Protein AF-A0A7W1N7L3-F1 (afdb_monomer)

Nearest PDB structures (foldseek):
  4isb-assembly1_A  TM=4.969E-01  e=4.561E+00  Mycobacterium tuberculosis H37Rv
  6p1j-assembly1_A  TM=4.345E-01  e=2.502E+00  Eleftheria terrae
  8g0s-assembly1_C  TM=4.461E-01  e=3.734E+00  Cryptococcus neoformans
  1ul3-assembly2_D  TM=3.739E-01  e=6.366E+00  Synechocystis sp.

pLDDT: mean 95.43, std 2.22, range [90.31, 98.5]

Structure (mmCIF, N/CA/C/O backbone):
data_AF-A0A7W1N7L3-F1
#
_entry.id   AF-A0A7W1N7L3-F1
#
loop_
_atom_site.group_PDB
_atom_site.id
_atom_site.type_symbol
_atom_site.label_atom_id
_atom_site.label_alt_id
_atom_site.label_comp_id
_atom_site.label_asym_id
_atom_site.label_entity_id
_atom_site.label_seq_id
_atom_site.pdbx_PDB_ins_code
_atom_site.Cartn_x
_atom_site.Cartn_y
_atom_site.Cartn_z
_atom_site.occupancy
_atom_site.B_iso_or_equiv
_atom_site.auth_seq_id
_atom_site.auth_comp_id
_atom_site.auth_asym_id
_atom_site.auth_atom_id
_atom_site.pdbx_PDB_model_num
ATOM 1 N N . GLY A 1 1 ? -14.507 -0.010 9.221 1.00 92.94 1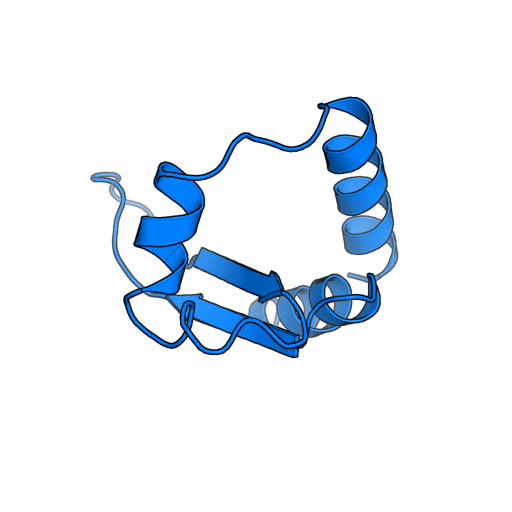 GLY A N 1
ATOM 2 C CA . GLY A 1 1 ? -14.702 -1.064 8.201 1.00 92.94 1 GLY A CA 1
ATOM 3 C C . GLY A 1 1 ? -13.395 -1.784 7.923 1.00 92.94 1 GLY A C 1
ATOM 4 O O . GLY A 1 1 ? -12.361 -1.293 8.360 1.00 92.94 1 GLY A O 1
ATOM 5 N N . VAL A 1 2 ? -13.445 -2.916 7.213 1.00 94.75 2 VAL A N 1
ATOM 6 C CA . VAL A 1 2 ? -12.273 -3.767 6.906 1.00 94.75 2 VAL A CA 1
ATOM 7 C C . VAL A 1 2 ? -11.128 -2.987 6.251 1.00 94.75 2 VAL A C 1
ATOM 9 O O . VAL A 1 2 ? -10.005 -3.029 6.736 1.00 94.75 2 VAL A O 1
ATOM 12 N N . VAL A 1 3 ? -11.446 -2.163 5.250 1.00 96.00 3 VAL A N 1
ATOM 13 C CA . VAL A 1 3 ? -10.484 -1.327 4.515 1.00 96.00 3 VAL A CA 1
ATOM 14 C C . VAL A 1 3 ? -9.706 -0.395 5.442 1.00 96.00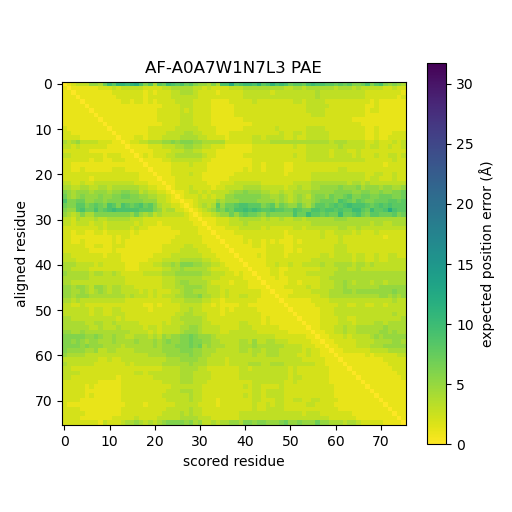 3 VAL A C 1
ATOM 16 O O . VAL A 1 3 ? -8.486 -0.338 5.392 1.00 96.00 3 VAL A O 1
ATOM 19 N N . GLY A 1 4 ? -10.407 0.306 6.335 1.00 97.44 4 GLY A N 1
ATOM 20 C CA . GLY A 1 4 ? -9.765 1.234 7.261 1.00 97.44 4 GLY A CA 1
ATOM 21 C C . GLY A 1 4 ? -8.923 0.546 8.337 1.00 97.44 4 GLY A C 1
ATOM 22 O O . GLY A 1 4 ? -8.085 1.210 8.930 1.00 97.44 4 GLY A O 1
ATOM 23 N N . ARG A 1 5 ? -9.150 -0.741 8.643 1.00 98.12 5 ARG A N 1
ATOM 24 C CA . ARG A 1 5 ? -8.249 -1.498 9.531 1.00 98.12 5 ARG A CA 1
ATOM 25 C C . ARG A 1 5 ? -6.986 -1.919 8.787 1.00 98.12 5 ARG A C 1
ATOM 27 O O . ARG A 1 5 ? -5.903 -1.688 9.306 1.00 98.12 5 ARG A O 1
ATOM 34 N N . ALA A 1 6 ? -7.134 -2.409 7.555 1.00 98.06 6 ALA A N 1
ATOM 35 C CA . ALA A 1 6 ? -6.008 -2.768 6.694 1.00 98.06 6 ALA A CA 1
ATOM 36 C C . ALA A 1 6 ? -5.089 -1.579 6.412 1.00 98.06 6 ALA A C 1
ATOM 38 O O . ALA A 1 6 ? -3.879 -1.695 6.554 1.00 98.06 6 ALA A O 1
ATOM 39 N N . GLU A 1 7 ? -5.666 -0.416 6.112 1.00 98.06 7 GLU A N 1
ATOM 40 C CA . GLU A 1 7 ? -4.934 0.842 5.949 1.00 98.06 7 GLU A CA 1
ATOM 41 C C . GLU A 1 7 ? -4.037 1.148 7.163 1.00 98.06 7 GLU A C 1
ATOM 43 O O . GLU A 1 7 ? -2.828 1.314 7.006 1.00 98.06 7 GLU A O 1
ATOM 48 N N . ARG A 1 8 ? -4.596 1.119 8.381 1.00 98.19 8 ARG A N 1
ATOM 49 C CA . ARG A 1 8 ? -3.832 1.372 9.614 1.00 98.19 8 ARG A CA 1
ATOM 50 C C . ARG A 1 8 ? -2.792 0.296 9.914 1.00 98.19 8 ARG A C 1
ATOM 52 O O . 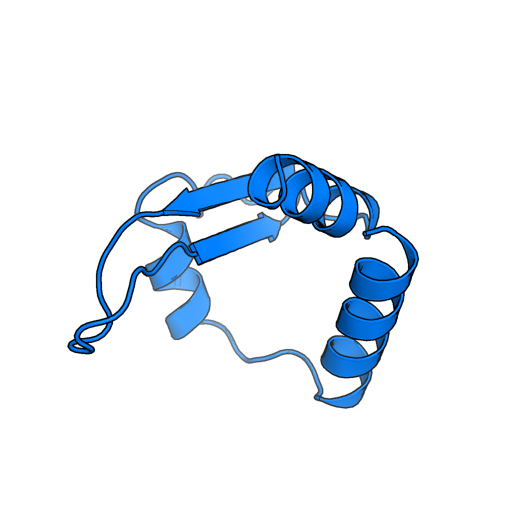ARG A 1 8 ? -1.702 0.633 10.367 1.00 98.19 8 ARG A O 1
ATOM 59 N N . ALA A 1 9 ? -3.115 -0.973 9.670 1.00 98.50 9 ALA A N 1
ATOM 60 C CA . ALA A 1 9 ? -2.189 -2.086 9.867 1.00 98.50 9 ALA A CA 1
ATOM 61 C C . ALA A 1 9 ? -0.961 -1.969 8.945 1.00 98.50 9 ALA A C 1
ATOM 63 O O . ALA A 1 9 ? 0.167 -2.144 9.399 1.00 98.50 9 ALA A O 1
ATOM 64 N N . ILE A 1 10 ? -1.164 -1.593 7.677 1.00 98.19 10 ILE A N 1
ATOM 65 C CA . ILE A 1 10 ? -0.077 -1.339 6.720 1.00 98.19 10 ILE A CA 1
ATOM 66 C C . ILE A 1 10 ? 0.746 -0.116 7.145 1.00 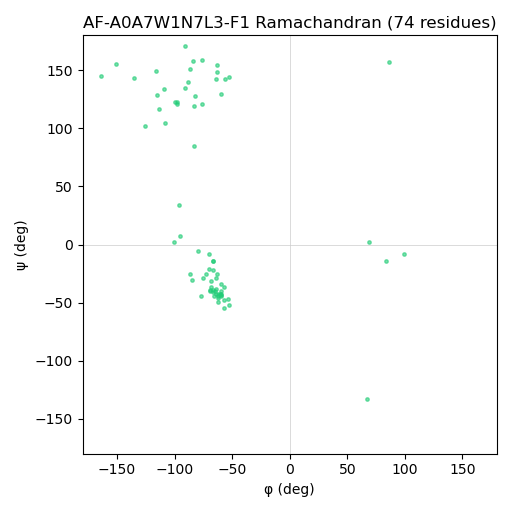98.19 10 ILE A C 1
ATOM 68 O O . ILE A 1 10 ? 1.974 -0.170 7.147 1.00 98.19 10 ILE A O 1
ATOM 72 N N . LEU A 1 11 ? 0.094 0.979 7.551 1.00 97.81 11 LEU A N 1
ATOM 73 C CA . LEU A 1 11 ? 0.786 2.191 8.004 1.00 97.81 11 LEU A CA 1
ATOM 74 C C . LEU A 1 11 ? 1.689 1.923 9.225 1.00 97.81 11 LEU A C 1
ATOM 76 O O . LEU A 1 11 ? 2.769 2.503 9.341 1.00 97.81 11 LEU A O 1
ATOM 80 N N . ALA A 1 12 ? 1.283 1.003 10.106 1.00 97.56 12 ALA A N 1
ATOM 81 C CA . ALA A 1 12 ? 2.031 0.606 11.299 1.00 97.56 12 ALA A CA 1
ATOM 82 C C . ALA A 1 12 ? 3.313 -0.204 11.014 1.00 97.56 12 ALA A C 1
ATOM 84 O O . ALA A 1 12 ? 4.103 -0.430 11.934 1.00 97.56 12 ALA A O 1
ATOM 85 N N . LEU A 1 13 ? 3.569 -0.625 9.767 1.00 96.38 13 LEU A N 1
ATOM 86 C CA . LEU A 1 13 ? 4.825 -1.293 9.407 1.00 96.38 13 LEU A CA 1
ATOM 87 C C . LEU A 1 13 ? 6.055 -0.387 9.584 1.00 96.38 13 LEU A C 1
ATOM 89 O O . LEU A 1 13 ? 7.144 -0.902 9.855 1.00 96.38 13 LEU A O 1
ATOM 93 N N . GLY A 1 14 ? 5.865 0.935 9.510 1.00 94.12 14 GLY A N 1
ATOM 94 C CA . GLY A 1 14 ? 6.939 1.928 9.508 1.00 94.12 14 GLY A CA 1
ATOM 95 C C . GLY A 1 14 ? 7.490 2.173 8.101 1.00 94.12 14 GLY A C 1
ATOM 96 O O . GLY A 1 14 ? 7.308 1.364 7.199 1.00 94.12 14 GLY A O 1
ATOM 97 N N . GLY A 1 15 ? 8.106 3.338 7.877 1.00 95.62 15 GLY A N 1
ATOM 98 C CA . GLY A 1 15 ? 8.616 3.721 6.550 1.00 95.62 15 GLY A CA 1
ATOM 99 C C . GLY A 1 15 ? 7.535 4.012 5.497 1.00 95.62 15 GLY A C 1
ATOM 100 O O . GLY A 1 15 ? 7.870 4.346 4.365 1.00 95.62 15 GLY A O 1
ATOM 101 N N . VAL A 1 16 ? 6.249 3.949 5.858 1.00 96.69 16 VAL A N 1
ATOM 102 C CA . VAL A 1 16 ? 5.108 4.286 4.995 1.00 96.69 16 VAL A CA 1
ATOM 103 C C . VAL A 1 16 ? 4.645 5.708 5.301 1.00 96.69 16 VAL A C 1
ATOM 105 O O . VAL A 1 16 ? 4.301 6.030 6.434 1.00 96.69 16 VAL A O 1
ATOM 108 N N . GLY A 1 17 ? 4.620 6.577 4.290 1.00 96.19 17 GLY A N 1
ATOM 109 C CA . GLY A 1 17 ? 4.141 7.953 4.442 1.00 96.19 17 GLY A CA 1
ATOM 110 C C . GLY A 1 17 ? 2.625 8.095 4.292 1.00 96.19 17 GLY A C 1
ATOM 111 O O . GLY A 1 17 ? 2.029 9.012 4.855 1.00 96.19 17 GLY A O 1
ATOM 112 N N . ARG A 1 18 ? 1.998 7.236 3.481 1.00 96.12 18 ARG A N 1
ATOM 113 C CA . ARG A 1 18 ? 0.543 7.162 3.276 1.00 96.12 18 ARG A CA 1
ATOM 114 C C . ARG A 1 18 ? 0.187 5.837 2.612 1.00 96.12 18 ARG A C 1
ATOM 116 O O . ARG A 1 18 ? 0.919 5.398 1.734 1.00 96.12 18 ARG A O 1
ATOM 123 N N . VAL A 1 19 ? -0.961 5.261 2.948 1.00 97.19 19 VAL A N 1
ATOM 124 C CA . VAL A 1 19 ? -1.556 4.162 2.176 1.00 97.19 19 VAL A CA 1
ATOM 125 C C . VAL A 1 19 ? -2.622 4.740 1.252 1.00 97.19 19 VAL A C 1
ATOM 127 O O . VAL A 1 19 ? -3.553 5.412 1.697 1.00 97.19 19 VAL A O 1
ATOM 130 N N . HIS A 1 20 ? -2.459 4.532 -0.049 1.00 96.62 20 HIS A N 1
ATOM 131 C CA . HIS A 1 20 ? -3.406 4.992 -1.055 1.00 96.62 20 HIS A CA 1
ATOM 132 C C . HIS A 1 20 ? -4.441 3.904 -1.328 1.00 96.62 20 HIS A C 1
ATOM 134 O O . HIS A 1 20 ? -4.087 2.739 -1.490 1.00 96.62 20 HIS A O 1
ATOM 140 N N . LEU A 1 21 ? -5.714 4.299 -1.389 1.00 95.81 21 LEU A N 1
ATOM 141 C CA . LEU A 1 21 ? -6.800 3.428 -1.816 1.00 95.81 21 LEU A CA 1
ATOM 142 C C . LEU A 1 21 ? -7.140 3.715 -3.272 1.00 95.81 21 LEU A C 1
ATOM 144 O O . LEU A 1 21 ? -7.537 4.834 -3.602 1.00 95.81 21 LEU A O 1
ATOM 148 N N . TYR A 1 22 ? -7.054 2.690 -4.111 1.00 95.31 22 TYR A N 1
ATOM 149 C CA . TYR A 1 22 ? -7.486 2.761 -5.498 1.00 95.31 22 TYR A CA 1
ATOM 150 C C . TYR A 1 22 ? -8.645 1.818 -5.774 1.00 95.31 22 TYR A C 1
ATOM 152 O O . TYR A 1 22 ? -8.767 0.745 -5.180 1.00 95.31 22 TYR A O 1
ATOM 160 N N . ARG A 1 23 ? -9.489 2.232 -6.719 1.00 93.31 23 ARG A N 1
ATOM 161 C CA . ARG A 1 23 ? -10.607 1.443 -7.221 1.00 93.31 23 ARG A CA 1
ATOM 162 C C . ARG A 1 23 ? -10.505 1.334 -8.738 1.00 93.31 23 ARG A C 1
ATOM 164 O O . ARG A 1 23 ? -10.888 2.256 -9.452 1.00 93.31 23 ARG A O 1
ATOM 171 N N . TRP A 1 24 ? -10.043 0.183 -9.197 1.00 92.31 24 TRP A N 1
ATOM 172 C CA . TRP A 1 24 ? -10.140 -0.287 -10.576 1.00 92.31 24 TRP A CA 1
ATOM 173 C C . TRP A 1 24 ? -10.186 -1.818 -10.561 1.00 92.31 24 TRP A C 1
ATOM 175 O O . TRP A 1 24 ? -9.738 -2.438 -9.594 1.00 92.31 24 TRP A O 1
ATOM 185 N N . GLY A 1 25 ? -10.762 -2.413 -11.604 1.00 92.94 25 GLY A N 1
ATOM 186 C CA . GLY A 1 25 ? -10.803 -3.868 -11.766 1.00 92.94 25 GLY A CA 1
ATOM 187 C C . GLY A 1 25 ? -9.520 -4.405 -12.395 1.00 92.94 25 GLY A C 1
ATOM 188 O O . GLY A 1 25 ? -8.824 -3.673 -13.093 1.00 92.94 25 GLY A O 1
ATOM 189 N N . ASP A 1 26 ? -9.243 -5.685 -12.177 1.00 91.75 26 ASP A N 1
ATOM 190 C CA . ASP A 1 26 ? -8.198 -6.444 -12.879 1.00 91.75 26 ASP A CA 1
ATOM 191 C C . ASP A 1 26 ? -8.746 -7.227 -14.094 1.00 91.75 26 ASP A C 1
ATOM 193 O O . ASP A 1 26 ? -8.035 -8.018 -14.706 1.00 91.75 26 ASP A O 1
ATOM 197 N N . GLY A 1 27 ? -10.023 -7.014 -14.442 1.00 93.31 27 GLY A N 1
ATOM 198 C CA . GLY A 1 27 ? -10.752 -7.776 -15.461 1.00 93.31 27 GLY A CA 1
ATOM 199 C C . GLY A 1 27 ? -11.656 -8.878 -14.893 1.00 93.31 27 GLY A C 1
ATOM 200 O O . GLY A 1 27 ? -12.458 -9.443 -15.636 1.00 93.31 27 GLY A O 1
ATOM 201 N N . GLY A 1 28 ? -11.586 -9.154 -13.588 1.00 90.69 28 GLY A N 1
ATOM 202 C CA . GLY A 1 28 ? -12.486 -10.053 -12.875 1.00 90.69 28 GLY A CA 1
ATOM 203 C C . GLY A 1 28 ? -13.871 -9.458 -12.593 1.00 90.69 28 GLY A C 1
ATOM 204 O O . GLY A 1 28 ? -14.076 -8.246 -12.559 1.00 90.69 28 GLY A O 1
ATOM 205 N N . ALA A 1 29 ? -14.850 -10.336 -12.348 1.00 92.50 29 ALA A N 1
ATOM 206 C CA . ALA A 1 29 ? -16.222 -9.939 -12.007 1.00 92.50 29 ALA A CA 1
ATOM 207 C C . ALA A 1 29 ? -16.404 -9.520 -10.534 1.00 92.50 29 ALA A C 1
ATOM 209 O O . ALA A 1 29 ? -17.500 -9.120 -10.137 1.00 92.50 29 ALA A O 1
ATOM 210 N N . HIS A 1 30 ? -15.369 -9.659 -9.702 1.00 91.88 30 HIS A N 1
ATOM 211 C CA . HIS A 1 30 ? -15.457 -9.387 -8.272 1.00 91.88 30 HIS A CA 1
ATOM 212 C C . HIS A 1 30 ? -15.090 -7.938 -7.928 1.00 91.88 30 HIS A C 1
ATOM 214 O O . HIS A 1 30 ? -14.694 -7.139 -8.771 1.00 91.88 30 HIS A O 1
ATOM 220 N N . PHE A 1 31 ? -15.322 -7.552 -6.674 1.00 92.12 31 PHE A N 1
ATOM 221 C CA . PHE A 1 31 ? -15.048 -6.199 -6.203 1.00 92.12 31 PHE A CA 1
ATOM 222 C C . PHE A 1 31 ? -13.569 -6.051 -5.824 1.00 92.12 31 PHE A C 1
ATOM 224 O O . PHE A 1 31 ? -13.113 -6.709 -4.891 1.00 92.12 31 PHE A O 1
ATOM 231 N N . HIS A 1 32 ? -12.853 -5.148 -6.502 1.00 94.00 32 HIS A N 1
ATOM 232 C CA . HIS A 1 32 ? -11.436 -4.869 -6.252 1.00 94.00 32 HIS A CA 1
ATOM 233 C C . HIS A 1 32 ? -11.232 -3.499 -5.615 1.00 94.00 32 HIS A C 1
ATOM 235 O O . HIS A 1 32 ? -11.763 -2.480 -6.071 1.00 94.00 32 HIS A O 1
ATOM 241 N N . VAL A 1 33 ? -10.397 -3.483 -4.582 1.00 95.19 33 VAL A N 1
ATOM 242 C CA . VAL A 1 33 ? -9.756 -2.284 -4.050 1.00 95.19 33 VAL A CA 1
ATOM 243 C C . VAL A 1 33 ? -8.293 -2.600 -3.801 1.00 95.19 33 VAL A C 1
ATOM 245 O O . VAL A 1 33 ? -7.960 -3.699 -3.364 1.00 95.19 33 VAL A O 1
ATOM 248 N N . TRP A 1 34 ? -7.436 -1.621 -4.048 1.00 95.50 34 TRP A N 1
ATOM 249 C CA . TRP A 1 34 ? -5.993 -1.753 -3.889 1.00 95.50 34 TRP A CA 1
ATOM 250 C C . TRP A 1 34 ? -5.540 -0.811 -2.785 1.00 95.50 34 TRP A C 1
ATOM 252 O O . TRP A 1 34 ? -5.883 0.372 -2.806 1.00 95.50 34 TRP A O 1
ATOM 262 N N . LEU A 1 35 ? -4.798 -1.339 -1.815 1.00 96.75 35 LEU A N 1
ATOM 263 C CA . LEU A 1 35 ? -4.157 -0.570 -0.753 1.00 96.75 35 LEU A CA 1
ATOM 264 C C . LEU A 1 35 ? -2.661 -0.572 -1.035 1.00 96.75 35 LEU A C 1
ATOM 266 O O . LEU A 1 35 ? -2.006 -1.587 -0.820 1.00 96.75 35 LEU A O 1
ATOM 270 N N . ILE A 1 36 ? -2.133 0.545 -1.530 1.00 96.25 36 ILE A N 1
ATOM 271 C CA . ILE A 1 36 ? -0.729 0.627 -1.944 1.00 96.25 36 ILE A CA 1
ATOM 272 C C . ILE A 1 36 ? 0.011 1.592 -1.003 1.00 96.25 36 ILE A C 1
ATOM 274 O O . ILE A 1 36 ? -0.352 2.775 -0.935 1.00 96.25 36 ILE A O 1
ATOM 278 N N . PRO A 1 37 ? 1.003 1.118 -0.225 1.00 96.06 37 PRO A N 1
ATOM 279 C CA . PRO A 1 37 ? 1.782 1.964 0.671 1.00 96.06 37 PRO A CA 1
ATOM 280 C C . PRO A 1 37 ? 2.803 2.794 -0.111 1.00 96.06 37 PRO A C 1
ATOM 282 O O . PRO A 1 37 ? 3.697 2.262 -0.759 1.00 96.06 37 PRO A O 1
ATOM 285 N N . ARG A 1 38 ? 2.712 4.120 -0.006 1.00 96.44 38 ARG A N 1
ATOM 286 C CA . ARG A 1 38 ? 3.730 5.037 -0.522 1.00 96.44 38 ARG A CA 1
ATOM 287 C C . ARG A 1 38 ? 4.878 5.153 0.486 1.00 96.44 38 ARG A C 1
ATOM 289 O O . ARG A 1 38 ? 4.606 5.514 1.642 1.00 96.44 38 ARG A O 1
ATOM 296 N N . PRO A 1 39 ? 6.142 4.950 0.073 1.00 95.50 39 PRO A N 1
ATOM 297 C CA . PRO A 1 39 ? 7.290 5.147 0.950 1.00 95.50 39 PRO A CA 1
ATOM 298 C C . PRO A 1 39 ? 7.339 6.559 1.549 1.00 95.50 39 PRO A C 1
ATOM 300 O O . PRO A 1 39 ? 6.998 7.561 0.907 1.00 95.50 39 PRO A O 1
ATOM 303 N N . LEU A 1 40 ? 7.754 6.651 2.810 1.00 97.12 40 LEU A N 1
ATOM 304 C CA . LEU A 1 40 ? 7.948 7.915 3.508 1.00 97.12 40 LEU A CA 1
ATOM 305 C C . LEU A 1 40 ? 8.996 8.755 2.763 1.00 97.12 40 LEU A C 1
ATOM 307 O O . LEU A 1 40 ? 10.073 8.276 2.435 1.00 97.12 40 LEU A O 1
ATOM 311 N N . GLY A 1 41 ? 8.666 10.015 2.475 1.00 96.38 41 GLY A N 1
ATOM 312 C CA . GLY A 1 41 ? 9.546 10.929 1.735 1.00 96.38 41 GLY A CA 1
ATOM 313 C C . GLY A 1 41 ? 9.500 10.811 0.205 1.00 96.38 41 GLY A C 1
ATOM 314 O O . GLY A 1 41 ? 9.915 11.749 -0.466 1.00 96.38 41 GLY A O 1
ATOM 315 N N . MET A 1 42 ? 8.922 9.750 -0.372 1.00 95.62 42 MET A N 1
ATOM 316 C CA . MET A 1 42 ? 8.816 9.599 -1.832 1.00 95.62 42 MET A CA 1
ATOM 317 C C . MET A 1 42 ? 7.598 10.363 -2.370 1.00 95.62 42 MET A C 1
ATOM 319 O O . MET A 1 42 ? 6.496 9.818 -2.469 1.00 95.62 42 MET A O 1
ATOM 323 N N . LEU A 1 43 ? 7.755 11.660 -2.639 1.00 94.44 43 LEU A N 1
ATOM 324 C CA . LEU A 1 43 ? 6.661 12.513 -3.127 1.00 94.44 43 LEU A CA 1
ATOM 325 C C . LEU A 1 43 ? 6.326 12.265 -4.604 1.00 94.44 43 LEU A C 1
ATOM 327 O O . LEU A 1 43 ? 5.158 12.375 -4.974 1.00 94.44 43 LEU A O 1
ATOM 331 N N . ASP A 1 44 ? 7.299 11.838 -5.409 1.00 95.25 44 ASP A N 1
ATOM 332 C CA . ASP A 1 44 ? 7.109 11.531 -6.836 1.00 95.25 44 ASP A CA 1
ATOM 333 C C . ASP A 1 44 ? 6.196 10.319 -7.076 1.00 95.25 44 ASP A C 1
ATOM 335 O O . ASP A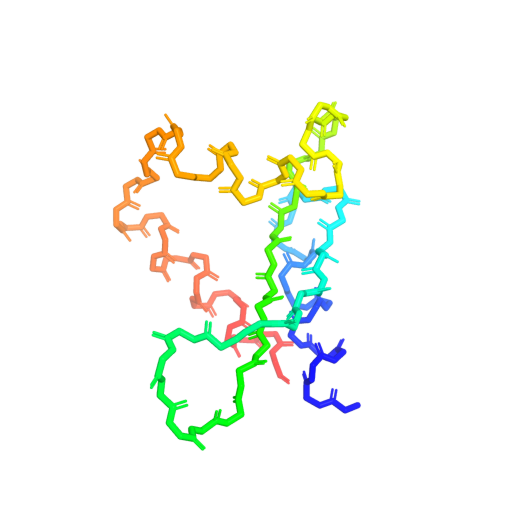 1 44 ? 5.688 10.124 -8.176 1.00 95.25 44 ASP A O 1
ATOM 339 N N . ALA A 1 45 ? 5.928 9.530 -6.031 1.00 95.62 45 ALA A N 1
ATOM 340 C CA . ALA A 1 45 ? 4.960 8.437 -6.024 1.00 95.62 45 ALA A CA 1
ATOM 341 C C . ALA A 1 45 ? 3.593 8.869 -5.461 1.00 95.62 45 ALA A C 1
ATOM 343 O O . ALA A 1 45 ? 2.911 8.105 -4.783 1.00 95.62 45 ALA A O 1
ATOM 344 N N . THR A 1 46 ? 3.180 10.117 -5.684 1.00 93.06 46 THR A N 1
ATOM 345 C CA . THR A 1 46 ? 1.861 10.606 -5.257 1.00 93.06 46 THR A CA 1
ATOM 346 C C . THR A 1 46 ? 0.799 10.345 -6.326 1.00 93.06 46 THR A C 1
ATOM 348 O O . THR A 1 46 ? 1.016 10.551 -7.518 1.00 93.06 46 THR A O 1
ATOM 351 N N . GLY A 1 47 ? -0.399 9.937 -5.899 1.00 92.38 47 GLY A N 1
ATOM 352 C CA . GLY A 1 47 ? -1.546 9.791 -6.796 1.00 92.38 47 GLY A CA 1
ATOM 353 C C . GLY A 1 47 ? -1.342 8.656 -7.799 1.00 92.38 47 GLY A C 1
ATOM 354 O O . GLY A 1 47 ? -0.948 7.563 -7.409 1.00 92.38 47 GLY A O 1
ATOM 355 N N . MET A 1 48 ? -1.618 8.892 -9.082 1.00 91.81 48 MET A N 1
ATOM 356 C CA . MET A 1 48 ? -1.482 7.859 -10.122 1.00 91.81 48 MET A CA 1
ATOM 357 C C . MET A 1 48 ? -0.037 7.417 -10.381 1.00 91.81 48 MET A C 1
ATOM 359 O O . MET A 1 48 ? 0.165 6.385 -11.007 1.00 91.81 48 MET A O 1
ATOM 363 N N . MET A 1 49 ? 0.962 8.160 -9.897 1.00 95.81 49 MET A N 1
ATOM 364 C CA . MET A 1 49 ? 2.361 7.773 -10.077 1.00 95.81 49 MET A CA 1
ATOM 365 C C . MET A 1 49 ? 2.761 6.578 -9.209 1.00 95.81 49 MET A C 1
ATOM 367 O O . MET A 1 49 ? 3.674 5.853 -9.579 1.00 95.81 49 MET A O 1
ATOM 371 N N . LEU A 1 50 ? 2.087 6.343 -8.076 1.00 96.44 50 LEU A N 1
ATOM 372 C CA . LEU A 1 50 ? 2.414 5.233 -7.176 1.00 96.44 50 LEU A CA 1
ATOM 373 C C . LEU A 1 50 ? 2.362 3.850 -7.854 1.00 96.44 50 LEU A C 1
ATOM 375 O O . LEU A 1 50 ? 3.373 3.161 -7.795 1.00 96.44 50 LEU A O 1
ATOM 379 N N . PRO A 1 51 ? 1.255 3.437 -8.508 1.00 95.00 51 PRO A N 1
ATOM 380 C CA . PRO A 1 51 ? 1.213 2.144 -9.195 1.00 95.00 51 PRO A CA 1
ATOM 381 C C . PRO A 1 51 ? 2.207 2.049 -10.363 1.00 95.00 51 PRO A C 1
ATOM 383 O O . PRO A 1 51 ? 2.700 0.970 -10.648 1.00 95.00 51 PRO A O 1
ATOM 386 N N . LEU A 1 52 ? 2.549 3.165 -11.019 1.00 95.00 52 LEU A N 1
ATOM 387 C CA . LEU A 1 52 ? 3.559 3.157 -12.086 1.00 95.00 52 LEU A CA 1
ATOM 388 C C . LEU A 1 52 ? 4.967 2.902 -11.540 1.00 95.00 52 LEU A C 1
ATOM 390 O O . LEU A 1 52 ? 5.753 2.194 -12.158 1.00 95.00 52 LEU A O 1
ATOM 394 N N . TRP A 1 53 ? 5.293 3.484 -10.385 1.00 95.06 53 TRP A N 1
ATOM 395 C CA . TRP A 1 53 ? 6.556 3.200 -9.710 1.00 95.06 53 TRP A CA 1
ATOM 396 C C . TRP A 1 53 ? 6.610 1.778 -9.160 1.00 95.06 53 TRP A C 1
ATOM 398 O O . TRP A 1 53 ? 7.678 1.183 -9.193 1.00 95.06 53 TRP A O 1
ATOM 408 N N . GLU A 1 54 ? 5.497 1.240 -8.663 1.00 92.75 54 GLU A N 1
ATOM 409 C CA . GLU A 1 54 ? 5.433 -0.140 -8.171 1.00 92.75 54 GLU A CA 1
ATOM 410 C C . GLU A 1 54 ? 5.761 -1.159 -9.270 1.00 92.75 54 GLU A C 1
ATOM 412 O O . GLU A 1 54 ? 6.587 -2.032 -9.034 1.00 92.75 54 GLU A O 1
ATOM 417 N N . ASP A 1 55 ? 5.247 -0.963 -10.486 1.00 93.06 55 ASP A N 1
ATOM 418 C CA . ASP A 1 55 ? 5.572 -1.802 -11.651 1.00 93.06 55 ASP A CA 1
ATOM 419 C C . ASP A 1 55 ? 7.033 -1.643 -12.126 1.00 93.06 55 ASP A C 1
ATOM 421 O O . ASP A 1 55 ? 7.649 -2.578 -12.636 1.00 93.06 55 ASP A O 1
ATOM 425 N N . ALA A 1 56 ? 7.618 -0.452 -11.956 1.00 94.12 56 ALA A N 1
ATOM 426 C CA . ALA A 1 56 ? 8.968 -0.147 -12.433 1.00 94.12 56 ALA A CA 1
ATOM 427 C C . ALA A 1 56 ? 10.089 -0.533 -11.451 1.00 94.12 56 ALA A C 1
ATOM 429 O O . ALA A 1 56 ? 11.245 -0.688 -11.860 1.00 94.12 56 ALA A O 1
ATOM 430 N N . LEU A 1 57 ? 9.791 -0.604 -10.153 1.00 90.69 57 LEU A N 1
ATOM 431 C CA . LEU A 1 57 ? 10.776 -0.872 -9.111 1.00 90.69 57 LEU A CA 1
ATOM 432 C C . LEU A 1 57 ? 10.974 -2.381 -8.907 1.00 90.69 57 LEU A C 1
ATOM 434 O O . LEU A 1 57 ? 10.055 -3.171 -9.106 1.00 90.69 57 LEU A O 1
ATOM 438 N N . PRO A 1 58 ? 12.174 -2.812 -8.484 1.00 93.19 58 PRO A N 1
ATOM 439 C CA . PRO A 1 58 ? 12.380 -4.204 -8.121 1.00 93.19 58 PRO A CA 1
ATOM 440 C C . PRO A 1 58 ? 11.529 -4.567 -6.902 1.00 93.19 58 PRO A C 1
ATOM 442 O O . PRO A 1 58 ? 11.413 -3.786 -5.953 1.00 93.19 58 PRO A O 1
ATOM 445 N N . ASN A 1 59 ? 11.002 -5.791 -6.903 1.00 90.31 59 ASN A N 1
ATOM 446 C CA . ASN A 1 59 ? 10.341 -6.344 -5.731 1.00 90.31 59 ASN A CA 1
ATOM 447 C C . ASN A 1 59 ? 11.312 -6.486 -4.554 1.00 90.31 59 ASN A C 1
ATOM 449 O O . ASN A 1 59 ? 12.505 -6.756 -4.725 1.00 90.31 59 ASN A O 1
ATOM 453 N N . LEU A 1 60 ? 10.767 -6.341 -3.345 1.00 90.56 60 LEU A N 1
ATOM 454 C CA . LEU A 1 60 ? 11.447 -6.780 -2.130 1.00 90.56 60 LEU A CA 1
ATOM 455 C C . LEU A 1 60 ? 11.639 -8.306 -2.157 1.00 90.56 60 LEU A C 1
ATOM 457 O O . LEU A 1 60 ? 10.847 -9.002 -2.794 1.00 90.56 60 LEU A O 1
ATOM 461 N N . PRO A 1 61 ? 12.647 -8.839 -1.446 1.00 96.81 61 PRO A N 1
ATOM 462 C CA . PRO A 1 61 ? 12.773 -10.276 -1.234 1.00 96.81 61 PRO A CA 1
ATOM 463 C C . PRO A 1 61 ? 1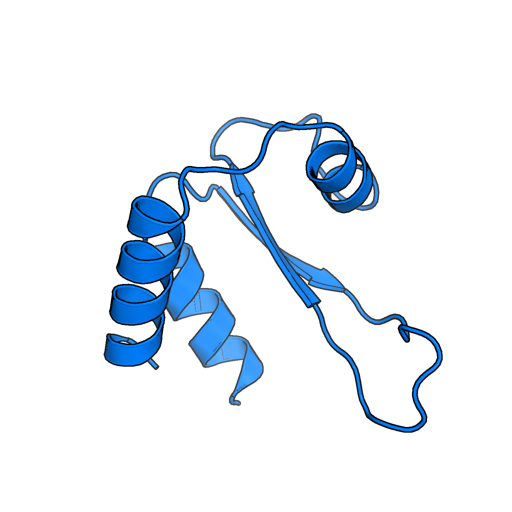1.488 -10.890 -0.661 1.00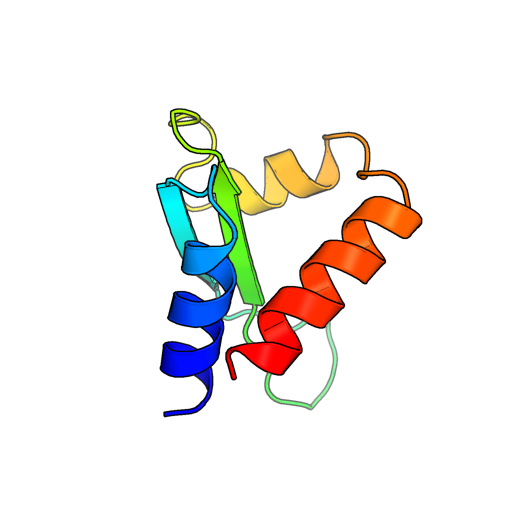 96.81 61 PRO A C 1
ATOM 465 O O . PRO A 1 61 ? 10.830 -10.291 0.193 1.00 96.81 61 PRO A O 1
ATOM 468 N N . ASP A 1 62 ? 11.162 -12.113 -1.082 1.00 96.75 62 ASP A N 1
ATOM 469 C CA . ASP A 1 62 ? 9.930 -12.803 -0.669 1.00 96.75 62 ASP A CA 1
ATOM 470 C C . ASP A 1 62 ? 9.816 -12.958 0.857 1.00 96.75 62 ASP A C 1
ATOM 472 O O . ASP A 1 62 ? 8.728 -12.806 1.417 1.00 96.75 62 ASP A O 1
ATOM 476 N N . ASP A 1 63 ? 10.936 -13.193 1.547 1.00 98.12 63 ASP A N 1
ATOM 477 C CA . ASP A 1 63 ? 10.974 -13.314 3.009 1.00 98.12 63 ASP A CA 1
ATOM 478 C C . ASP A 1 63 ? 10.573 -12.003 3.706 1.00 98.12 63 ASP A C 1
ATOM 480 O O . ASP A 1 63 ? 9.833 -12.017 4.696 1.00 98.12 63 ASP A O 1
ATOM 484 N N . ASP A 1 64 ? 10.995 -10.859 3.160 1.00 96.56 64 ASP A N 1
ATOM 485 C CA . ASP A 1 64 ? 10.631 -9.541 3.683 1.00 96.56 64 ASP A CA 1
ATOM 486 C C . ASP A 1 64 ? 9.140 -9.255 3.448 1.00 96.56 64 ASP A C 1
ATOM 488 O O . ASP A 1 64 ? 8.447 -8.747 4.338 1.00 96.56 64 ASP A O 1
ATOM 492 N N . LEU A 1 65 ? 8.616 -9.638 2.277 1.00 95.06 65 LEU A N 1
ATOM 493 C CA . LEU A 1 65 ? 7.190 -9.540 1.959 1.00 95.06 65 LEU A CA 1
ATOM 494 C C . LEU A 1 65 ? 6.342 -10.417 2.894 1.00 95.06 65 LEU A C 1
ATOM 496 O O . LEU A 1 65 ? 5.335 -9.952 3.437 1.00 95.06 65 LEU A O 1
ATOM 500 N N . ALA A 1 66 ? 6.763 -11.657 3.147 1.00 97.62 66 ALA A N 1
ATOM 501 C CA . ALA A 1 66 ? 6.079 -12.578 4.052 1.00 97.62 66 ALA A CA 1
ATOM 502 C C . ALA A 1 66 ? 6.094 -12.080 5.510 1.00 97.62 66 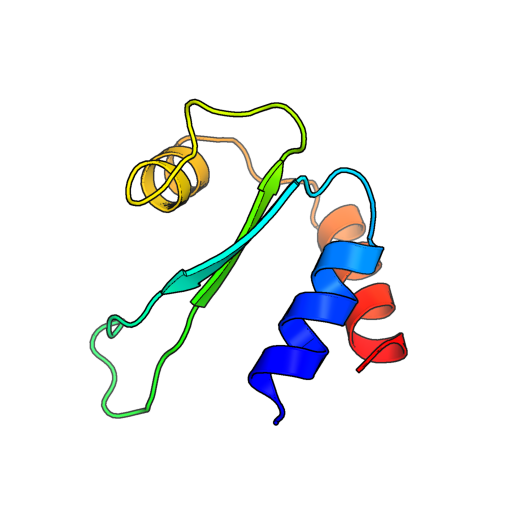ALA A C 1
ATOM 504 O O . ALA A 1 66 ? 5.077 -12.153 6.218 1.00 97.62 66 ALA A O 1
ATOM 505 N N . ALA A 1 67 ? 7.217 -11.515 5.960 1.00 97.88 67 ALA A N 1
ATOM 506 C CA . ALA A 1 67 ? 7.333 -10.909 7.283 1.00 97.88 67 ALA A CA 1
ATOM 507 C C . ALA A 1 67 ? 6.405 -9.691 7.435 1.00 97.88 67 ALA A C 1
ATOM 509 O O . ALA A 1 67 ? 5.715 -9.551 8.452 1.00 97.88 67 ALA A O 1
ATOM 510 N N . ALA A 1 68 ? 6.333 -8.829 6.416 1.00 96.62 68 ALA A N 1
ATOM 511 C CA . ALA A 1 68 ? 5.416 -7.693 6.396 1.00 96.62 68 ALA A CA 1
ATOM 512 C C . ALA A 1 68 ? 3.948 -8.150 6.432 1.00 96.62 68 ALA A C 1
ATOM 514 O O . ALA A 1 68 ? 3.171 -7.651 7.251 1.00 96.62 68 ALA A O 1
ATOM 515 N N . ALA A 1 69 ? 3.576 -9.146 5.621 1.0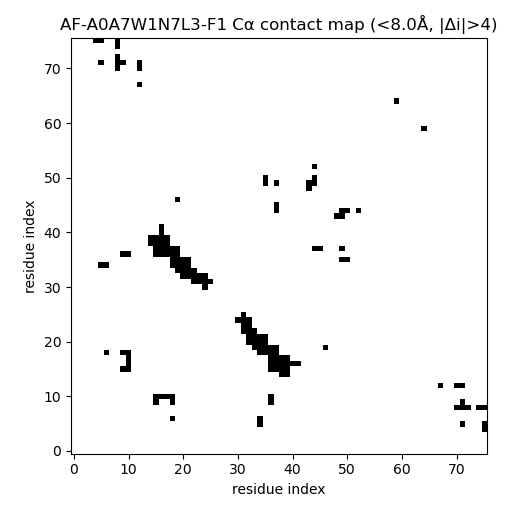0 97.44 69 ALA A N 1
ATOM 516 C CA . ALA A 1 69 ? 2.226 -9.706 5.591 1.00 97.44 69 ALA A CA 1
ATOM 517 C C . ALA A 1 69 ? 1.805 -10.283 6.953 1.00 97.44 69 ALA A C 1
ATOM 519 O O . ALA A 1 69 ? 0.700 -10.012 7.423 1.00 97.44 69 ALA A O 1
ATOM 520 N N . THR A 1 70 ? 2.705 -11.002 7.632 1.00 98.44 70 THR A N 1
ATOM 521 C CA . THR A 1 70 ? 2.465 -11.535 8.985 1.00 98.44 70 THR A CA 1
ATOM 522 C C . THR A 1 70 ? 2.177 -10.415 9.987 1.00 98.44 70 THR A C 1
ATOM 524 O O . THR A 1 70 ? 1.235 -10.508 10.776 1.00 98.44 70 THR A O 1
ATOM 527 N N . ARG A 1 71 ? 2.947 -9.321 9.936 1.00 98.25 71 ARG A N 1
ATOM 528 C CA . ARG A 1 71 ? 2.748 -8.156 10.814 1.00 98.25 71 ARG A CA 1
ATOM 529 C C . ARG A 1 71 ? 1.431 -7.437 10.533 1.00 98.25 71 ARG A C 1
ATOM 531 O O . ARG A 1 71 ? 0.749 -7.055 11.479 1.00 98.25 71 ARG A O 1
ATOM 538 N N . VAL A 1 72 ? 1.057 -7.281 9.260 1.00 98.19 72 VAL A N 1
ATOM 539 C CA . VAL A 1 72 ? -0.245 -6.711 8.880 1.00 98.19 72 VAL A CA 1
ATOM 540 C C . VAL A 1 72 ? -1.373 -7.595 9.400 1.00 98.19 72 VAL A C 1
ATOM 542 O O . VAL A 1 72 ? -2.266 -7.088 10.067 1.00 98.19 72 VAL A O 1
ATOM 545 N N . ALA A 1 73 ? -1.313 -8.908 9.167 1.00 98.06 73 ALA A N 1
ATOM 546 C CA . ALA A 1 73 ? -2.334 -9.849 9.620 1.00 98.06 73 ALA A CA 1
ATOM 547 C C . ALA A 1 73 ? -2.507 -9.846 11.147 1.00 98.06 73 ALA A C 1
ATOM 549 O O . ALA A 1 73 ? -3.633 -9.876 11.632 1.00 98.06 73 ALA A O 1
ATOM 550 N N . ALA A 1 74 ? -1.413 -9.748 11.908 1.00 98.19 74 ALA A N 1
ATOM 551 C CA . ALA A 1 74 ? -1.463 -9.654 13.366 1.00 98.19 74 ALA A CA 1
ATOM 552 C C . ALA A 1 74 ? -2.095 -8.342 13.882 1.00 98.19 74 ALA A C 1
ATOM 554 O O . ALA A 1 74 ? -2.552 -8.295 15.022 1.00 98.19 74 ALA A O 1
ATOM 555 N N . ALA A 1 75 ? -2.115 -7.284 13.065 1.00 97.19 75 ALA A N 1
ATOM 556 C CA . ALA A 1 75 ? -2.657 -5.967 13.409 1.00 97.19 75 ALA A CA 1
ATOM 557 C C . ALA A 1 75 ? -4.079 -5.704 12.857 1.00 97.19 75 ALA A C 1
ATOM 559 O O . ALA A 1 75 ? -4.603 -4.598 13.029 1.00 97.19 75 ALA A O 1
ATOM 560 N N . MET A 1 76 ? -4.686 -6.686 12.176 1.00 95.69 76 MET A N 1
ATOM 561 C CA . MET A 1 76 ? -6.004 -6.600 11.517 1.00 95.69 76 MET A CA 1
ATOM 562 C C . MET A 1 76 ? -7.196 -6.904 12.426 1.00 95.69 76 MET A C 1
ATOM 564 O O . MET A 1 76 ? -8.270 -6.276 12.193 1.00 95.69 76 MET A O 1
#

Radius of gyration: 12.89 Å; Cα contacts (8 Å, |Δi|>4): 77; chains: 1; bounding box: 29×26×29 Å

Secondary structure (DSSP, 8-state):
-HHHHHHHHHHTTSSEEEEEEE----SSSS---EEEEEETT-GGG-TTHHHHHHHHSPPPPHHHHHHHHHHHHHT-

Foldseek 3Di:
DVVVQLQVLLPVVPQFPGWDWDFDDPPDPDGDIDTQTDGPPPPCCPDPNVVVVVVVDDDDPPVVVVVSVVSSVVSD

Solvent-accessible surface area (backbone atoms only — not comparable to full-atom values): 4674 Å² total; per-residue (Å²): 106,73,67,64,34,49,46,52,23,54,47,68,71,59,71,44,63,46,64,45,80,45,79,62,74,92,81,61,96,66,92,52,72,46,80,49,72,30,50,50,88,50,66,83,39,51,76,81,37,31,66,56,48,59,75,71,46,83,79,75,58,68,69,60,53,51,53,50,51,52,54,28,63,76,57,94

Mean predicted aligned error: 2.69 Å

Sequence (76 aa):
GVVGRAERAILALGGVGRVHLYRWGDGGAHFHVWLIPRPLGMLDATGMMLPLWEDALPNLPDDDLAAAATRVAAAM